Protein AF-A0A6B3GXB0-F1 (afdb_monomer)

Radius of gyration: 19.95 Å; Cα contacts (8 Å, |Δi|>4): 91; chains: 1; bounding box: 38×24×56 Å

pLDDT: mean 89.91, std 9.44, range [51.22, 97.94]

Foldseek 3Di:
DLFADEAACLPVVCCQPPPDHDPDDCCVLPLFDYHNDPVVVVVCVVVVVVRSVVSVVSVVVNCVVPVLQVPVQPVLVVVQVVCVVVVNDDNVPRDGDDGNPDD

Nearest PDB structures (foldseek):
  3l7l-assembly3_D  TM=9.164E-01  e=2.736E-03  Staphylococcus epidermidis RP62A
  3l7m-assembly2_A  TM=9.107E-01  e=3.117E-03  Staphylococcus epidermidis RP62A
  3l7i-assembly3_D  TM=9.205E-01  e=4.047E-03  Staphylococcus epidermidis RP62A
  3l7j-assembly1_B  TM=9.145E-01  e=3.552E-03  Staphylococcus epidermidis RP62A
  3l7m-assembly1_D  TM=9.197E-01  e=6.822E-03  Staphylococcus epidermidis RP62A

Solvent-accessible surface area (backbone atoms o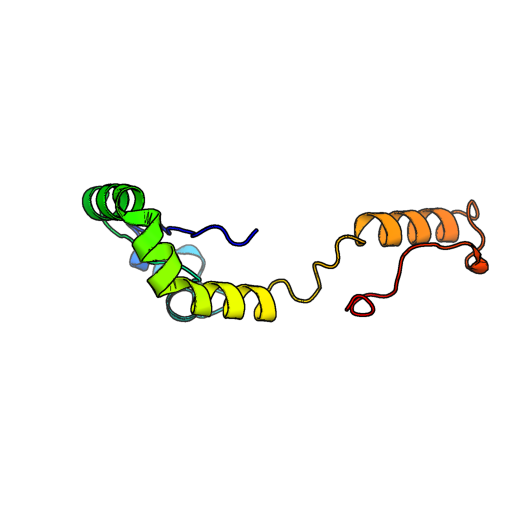nly — not comparable to full-atom values): 6351 Å² total; per-residue (Å²): 135,92,68,75,50,78,42,81,46,66,55,50,68,60,47,41,79,74,72,72,55,68,100,58,67,59,84,82,55,48,40,36,58,81,27,62,46,71,70,55,46,56,52,46,63,77,40,42,69,58,50,35,66,73,27,43,63,46,35,52,50,38,42,61,74,78,42,64,78,71,76,83,43,67,65,50,44,49,52,46,51,52,32,38,74,71,68,78,37,63,76,92,70,58,80,52,76,62,90,79,69,69,133

Sequence (103 aa):
TGRPILFFTYDLDHYRDTLRGFYFDFERSAPGPLLFESAQLITAIRNVDRIQAEYGERYRWFQREFCDLDDGYAAARLTDRILIAGGDLDPARATAPAVGSAP

Secondary structure (DSSP, 8-state):
------EE-TTHHHIIIIII--SS-HHHH-SS-EE-SHHHHHHHHHTHHHHHHHHHHHHHHHHHHHSTT--S-HHHHHHHHHHHHHTSS-GGG--PPPTT---

Structure (mmCIF, N/CA/C/O backbone):
data_AF-A0A6B3GXB0-F1
#
_entry.id   AF-A0A6B3GXB0-F1
#
loop_
_atom_site.group_PDB
_atom_site.id
_atom_site.type_symbol
_atom_site.label_atom_id
_atom_site.label_alt_id
_atom_site.label_comp_id
_atom_site.label_asym_id
_atom_site.label_entity_id
_atom_site.label_seq_id
_atom_site.pdbx_PDB_ins_code
_atom_site.Cartn_x
_atom_site.Cartn_y
_atom_site.Cartn_z
_atom_site.occupancy
_atom_site.B_iso_or_equiv
_atom_site.auth_seq_id
_atom_site.auth_comp_id
_atom_site.auth_asym_id
_atom_site.auth_atom_id
_atom_site.pdbx_PDB_model_num
ATOM 1 N N . THR A 1 1 ? -7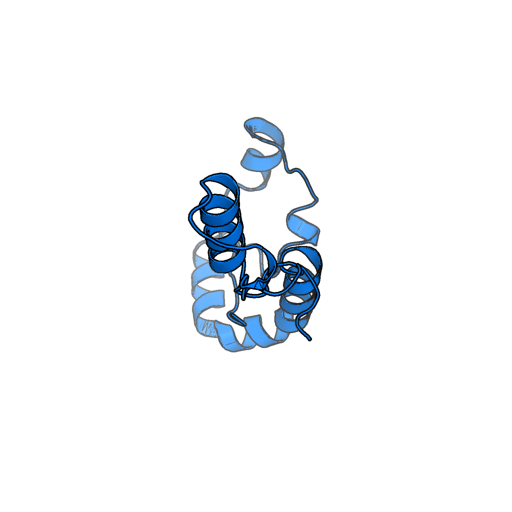.229 -6.737 -6.576 1.00 82.38 1 THR A N 1
ATOM 2 C CA . THR A 1 1 ? -7.674 -8.066 -6.086 1.00 82.38 1 THR A CA 1
ATOM 3 C C . THR A 1 1 ? -9.053 -8.037 -5.438 1.00 82.38 1 THR A C 1
ATOM 5 O O . THR A 1 1 ? -9.656 -9.094 -5.320 1.00 82.38 1 THR A O 1
ATOM 8 N N . GLY A 1 2 ? -9.567 -6.875 -5.004 1.00 85.81 2 GLY A N 1
ATOM 9 C CA . GLY A 1 2 ? -10.908 -6.753 -4.411 1.00 85.81 2 GLY A CA 1
ATOM 10 C C . GLY A 1 2 ? -11.021 -7.317 -2.993 1.00 85.81 2 GLY A C 1
ATOM 11 O O . GLY A 1 2 ? -12.121 -7.420 -2.462 1.00 85.81 2 GLY A O 1
ATOM 12 N N . ARG A 1 3 ? -9.893 -7.711 -2.391 1.00 92.44 3 ARG A N 1
ATOM 13 C CA . ARG A 1 3 ? -9.854 -8.329 -1.066 1.00 92.44 3 ARG A CA 1
ATOM 14 C C . ARG A 1 3 ? -9.705 -7.251 0.011 1.00 92.44 3 ARG A C 1
ATOM 16 O O . ARG A 1 3 ? -8.907 -6.335 -0.190 1.00 92.44 3 ARG A O 1
ATOM 23 N N . PRO A 1 4 ? -10.402 -7.378 1.149 1.00 93.81 4 PRO A N 1
ATOM 24 C CA . PRO A 1 4 ? -10.238 -6.462 2.270 1.00 93.81 4 PRO A CA 1
ATOM 25 C C . PRO A 1 4 ? -8.815 -6.539 2.832 1.00 93.81 4 PRO A C 1
ATOM 27 O O . PRO A 1 4 ? -8.192 -7.603 2.852 1.00 93.81 4 PRO A O 1
ATOM 30 N N . ILE A 1 5 ? -8.316 -5.393 3.291 1.00 95.44 5 ILE A N 1
ATOM 31 C CA . ILE A 1 5 ? -6.992 -5.236 3.897 1.00 95.44 5 ILE A CA 1
ATOM 32 C C . ILE A 1 5 ? -7.204 -4.789 5.344 1.00 95.44 5 ILE A C 1
ATOM 34 O O . ILE A 1 5 ? -8.009 -3.899 5.599 1.00 95.44 5 ILE A O 1
ATOM 38 N N . LEU A 1 6 ? -6.500 -5.413 6.286 1.00 96.69 6 LEU A N 1
ATOM 39 C CA . LEU A 1 6 ? -6.509 -5.045 7.701 1.00 96.69 6 LEU A CA 1
ATOM 40 C C . LEU A 1 6 ? -5.104 -4.582 8.077 1.00 96.69 6 LEU A C 1
ATOM 42 O O . LEU A 1 6 ? -4.145 -5.324 7.862 1.00 96.69 6 LEU A O 1
ATOM 46 N N . PHE A 1 7 ? -4.976 -3.382 8.637 1.00 95.75 7 PHE A N 1
ATOM 47 C CA . PHE A 1 7 ? -3.684 -2.836 9.038 1.00 95.75 7 PHE A CA 1
ATOM 48 C C . PHE A 1 7 ? -3.520 -2.987 10.546 1.00 95.75 7 PHE A C 1
ATOM 50 O O . PHE A 1 7 ? -4.179 -2.293 11.312 1.00 95.75 7 PHE A O 1
ATOM 57 N N . PHE A 1 8 ? -2.658 -3.906 10.981 1.00 96.12 8 PHE A N 1
ATOM 58 C CA . PHE A 1 8 ? -2.306 -4.033 12.393 1.00 96.12 8 PHE A CA 1
ATOM 59 C C . PHE A 1 8 ? -1.117 -3.123 12.713 1.00 96.12 8 PHE A C 1
ATOM 61 O O . PHE A 1 8 ? 0.030 -3.468 12.440 1.00 96.12 8 PHE A O 1
ATOM 68 N N . THR A 1 9 ? -1.413 -1.940 13.240 1.00 93.31 9 THR A N 1
ATOM 69 C CA . THR A 1 9 ? -0.482 -0.820 13.417 1.00 93.31 9 THR A CA 1
ATOM 70 C C . THR A 1 9 ? -0.391 -0.428 14.890 1.00 93.31 9 THR A C 1
ATOM 72 O O . THR A 1 9 ? -0.686 0.706 15.258 1.00 93.31 9 THR A O 1
ATOM 75 N N . TYR A 1 10 ? -0.025 -1.386 15.746 1.00 91.25 10 TYR A N 1
ATOM 76 C CA . TYR A 1 10 ? 0.028 -1.228 17.209 1.00 91.25 10 TYR A CA 1
ATOM 77 C C . TYR A 1 10 ? 1.002 -0.138 17.691 1.00 91.25 10 TYR A C 1
ATOM 79 O O . TYR A 1 10 ? 0.874 0.345 18.811 1.00 91.25 10 TYR A O 1
ATOM 87 N N . ASP A 1 11 ? 1.967 0.253 16.860 1.00 89.25 11 ASP A N 1
ATOM 88 C CA . ASP A 1 11 ? 3.008 1.241 17.144 1.00 89.25 11 ASP A CA 1
ATOM 89 C C . ASP A 1 11 ? 2.992 2.428 16.164 1.00 89.25 11 ASP A C 1
ATOM 91 O O . ASP A 1 11 ? 4.011 3.100 15.991 1.00 89.25 11 ASP A O 1
ATOM 95 N N . LEU A 1 12 ? 1.846 2.701 15.521 1.00 86.56 12 LEU A N 1
ATOM 96 C CA . LEU A 1 12 ? 1.740 3.679 14.430 1.00 86.56 12 LEU A CA 1
ATOM 97 C C . LEU A 1 12 ? 2.308 5.058 14.784 1.00 86.56 12 LEU A C 1
ATOM 99 O O . LEU A 1 12 ? 3.047 5.634 13.983 1.00 86.56 12 LEU A O 1
ATOM 103 N N . ASP A 1 13 ? 1.983 5.560 15.974 1.00 83.12 13 ASP A N 1
ATOM 104 C CA . ASP A 1 13 ? 2.414 6.880 16.444 1.00 83.12 13 ASP A CA 1
ATOM 105 C C . ASP A 1 13 ? 3.943 6.941 16.562 1.00 83.12 13 ASP A C 1
ATOM 107 O O . ASP A 1 13 ? 4.594 7.847 16.041 1.00 83.12 13 ASP A O 1
ATOM 111 N N . HIS A 1 14 ? 4.546 5.909 17.161 1.00 82.31 14 HIS A N 1
ATOM 112 C CA . HIS A 1 14 ? 5.998 5.815 17.294 1.00 82.31 14 HIS A CA 1
ATOM 113 C C . HIS A 1 14 ? 6.686 5.682 15.928 1.00 82.31 14 HIS A C 1
ATOM 115 O O . HIS A 1 14 ? 7.698 6.340 15.665 1.00 82.31 14 HIS A O 1
ATOM 121 N N . TYR A 1 15 ? 6.115 4.868 15.038 1.00 80.81 15 TYR A N 1
ATOM 122 C CA . TYR A 1 15 ? 6.643 4.636 13.698 1.00 80.81 15 TYR A CA 1
ATOM 123 C C . TYR A 1 15 ? 6.639 5.911 12.842 1.00 80.81 15 TYR A C 1
ATOM 125 O O . TYR A 1 15 ? 7.638 6.215 12.177 1.00 80.81 15 TYR A O 1
ATOM 133 N N . ARG A 1 16 ? 5.535 6.671 12.874 1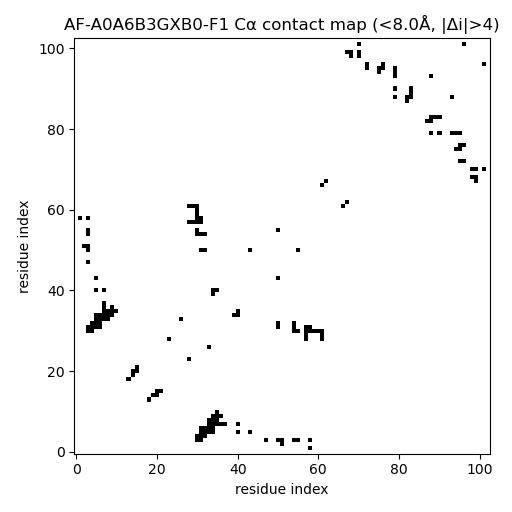.00 81.19 16 ARG A N 1
ATOM 134 C CA . ARG A 1 16 ? 5.378 7.914 12.111 1.00 81.19 16 ARG A CA 1
ATOM 135 C C . ARG A 1 16 ? 6.343 8.988 12.583 1.00 81.19 16 ARG A C 1
ATOM 137 O O . ARG A 1 16 ? 7.088 9.524 11.764 1.00 81.19 16 ARG A O 1
ATOM 144 N N . ASP A 1 17 ? 6.312 9.295 13.874 1.00 75.94 17 ASP A N 1
ATOM 145 C CA . ASP A 1 17 ? 6.887 10.540 14.383 1.00 75.94 17 ASP A CA 1
ATOM 146 C C . ASP A 1 17 ? 8.390 10.432 14.646 1.00 75.94 17 ASP A C 1
ATOM 148 O O . ASP A 1 17 ? 9.086 11.443 14.693 1.00 75.94 17 ASP A O 1
ATOM 152 N N . THR A 1 18 ? 8.910 9.210 14.804 1.00 61.47 18 THR A N 1
ATOM 153 C CA . THR A 1 18 ? 10.284 9.006 15.291 1.00 61.47 18 THR A CA 1
ATOM 154 C C . THR A 1 18 ? 11.212 8.358 14.262 1.00 61.47 18 THR A C 1
ATOM 156 O O . THR A 1 18 ? 12.422 8.568 14.323 1.00 61.47 18 THR A O 1
ATOM 159 N N . LEU A 1 19 ? 10.690 7.558 13.324 1.00 61.19 19 LEU A N 1
ATOM 160 C CA . LEU A 1 19 ? 11.522 6.593 12.594 1.00 61.19 19 LEU A CA 1
ATOM 161 C C . LEU A 1 19 ? 11.696 6.889 11.104 1.00 61.19 19 LEU A C 1
ATOM 163 O O . LEU A 1 19 ? 12.817 6.822 10.599 1.00 61.19 19 LEU A O 1
ATOM 167 N N . ARG A 1 20 ? 10.600 7.134 10.376 1.00 66.06 20 ARG A N 1
ATOM 168 C CA . ARG A 1 20 ? 10.638 7.195 8.901 1.00 66.06 20 ARG A CA 1
ATOM 169 C C . ARG A 1 20 ? 9.784 8.295 8.274 1.00 66.06 20 ARG A C 1
ATOM 171 O O . ARG A 1 20 ? 10.061 8.660 7.133 1.00 66.06 20 ARG A O 1
ATOM 178 N N . GLY A 1 21 ? 8.784 8.818 8.992 1.00 66.38 21 GLY A N 1
ATOM 179 C CA . GLY A 1 21 ? 7.731 9.635 8.388 1.00 66.38 21 GLY A CA 1
ATOM 180 C C . GLY A 1 21 ? 6.951 8.863 7.314 1.00 66.38 21 GLY A C 1
ATOM 181 O O . GLY A 1 21 ? 7.278 7.727 6.966 1.00 66.38 21 GLY A O 1
ATOM 182 N N . PHE A 1 22 ? 5.903 9.475 6.767 1.00 78.44 22 PHE A N 1
ATOM 183 C CA . PHE A 1 22 ? 5.189 8.935 5.610 1.00 78.44 22 PHE A CA 1
ATOM 184 C C . PHE A 1 22 ? 5.198 9.948 4.466 1.00 78.44 22 PHE A C 1
ATOM 186 O O . PHE A 1 22 ? 5.082 11.149 4.695 1.00 78.44 22 PHE A O 1
ATOM 193 N N . TYR A 1 23 ? 5.305 9.455 3.228 1.00 74.12 23 TYR A N 1
ATOM 194 C CA . TYR A 1 23 ? 5.211 10.291 2.024 1.00 74.12 23 TYR A CA 1
ATOM 195 C C . TYR A 1 23 ? 3.821 10.917 1.840 1.00 74.12 23 TYR A C 1
ATOM 197 O O . TYR A 1 23 ? 3.685 11.939 1.176 1.00 74.12 23 TYR A O 1
ATOM 205 N N . PHE A 1 24 ? 2.792 10.305 2.422 1.00 75.62 24 PHE A N 1
ATOM 206 C CA . PHE A 1 24 ? 1.406 10.750 2.378 1.00 75.62 24 PHE A CA 1
ATOM 207 C C . PHE A 1 24 ? 0.716 10.430 3.705 1.00 75.62 24 PHE A C 1
ATOM 209 O O . PHE A 1 24 ? 1.225 9.658 4.519 1.00 75.62 24 PHE A O 1
ATOM 216 N N . ASP A 1 25 ? -0.459 11.015 3.921 1.00 82.31 25 ASP A N 1
ATOM 217 C CA . ASP A 1 25 ? -1.269 10.745 5.105 1.00 82.31 25 ASP A CA 1
ATOM 218 C C . ASP A 1 25 ? -1.822 9.311 5.049 1.00 82.31 25 ASP A C 1
ATOM 220 O O . ASP A 1 25 ? -2.840 9.020 4.410 1.00 82.31 25 ASP A O 1
ATOM 224 N N . PHE A 1 26 ? -1.088 8.392 5.676 1.00 83.19 26 PHE A N 1
ATOM 225 C CA . PHE A 1 26 ? -1.414 6.971 5.712 1.00 83.19 26 PHE A CA 1
ATOM 226 C C . PHE A 1 26 ? -2.770 6.711 6.382 1.00 83.19 26 PHE A C 1
ATOM 228 O O . PHE A 1 26 ? -3.544 5.895 5.890 1.00 83.19 26 PHE A O 1
ATOM 235 N N . GLU A 1 27 ? -3.101 7.446 7.448 1.00 84.69 27 GLU A N 1
ATOM 236 C CA . GLU A 1 27 ? -4.387 7.307 8.141 1.00 84.69 27 GLU A CA 1
ATOM 237 C C . GLU A 1 27 ? -5.568 7.642 7.238 1.00 84.69 27 GLU A C 1
ATOM 239 O O . GLU A 1 27 ? -6.577 6.933 7.230 1.00 84.69 27 GLU A O 1
ATOM 244 N N . ARG A 1 28 ? -5.440 8.709 6.446 1.00 84.62 28 ARG A N 1
ATOM 245 C CA . ARG A 1 28 ? -6.511 9.136 5.541 1.00 84.62 28 ARG A CA 1
ATOM 246 C C . ARG A 1 28 ? -6.626 8.277 4.291 1.00 84.62 28 ARG A C 1
ATOM 248 O O . ARG A 1 28 ? -7.724 8.162 3.749 1.00 84.62 28 ARG A O 1
ATOM 255 N N . SER A 1 29 ? -5.519 7.709 3.824 1.00 85.75 29 S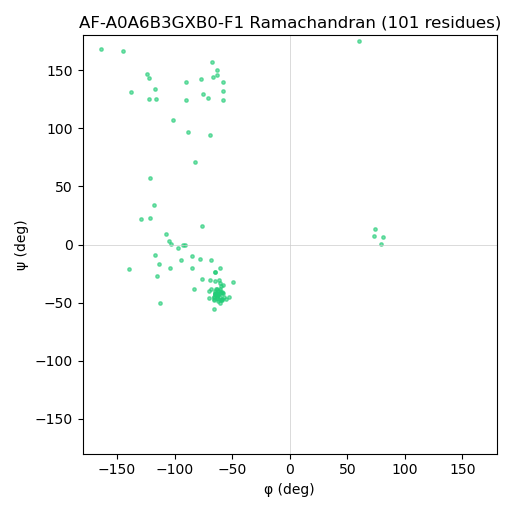ER A N 1
ATOM 256 C CA . SER A 1 29 ? -5.456 6.965 2.560 1.00 85.75 29 SER A CA 1
ATOM 257 C C . SER A 1 29 ? -5.649 5.455 2.715 1.00 85.75 29 SER A C 1
ATOM 259 O O . SER A 1 29 ? -5.896 4.782 1.715 1.00 85.75 29 SER A O 1
ATOM 261 N N . ALA A 1 30 ? -5.576 4.906 3.932 1.00 91.06 30 ALA A N 1
ATOM 262 C CA . ALA A 1 30 ? -5.662 3.468 4.152 1.00 91.06 30 ALA A CA 1
ATOM 263 C C . ALA A 1 30 ? -6.981 2.861 3.605 1.00 91.06 30 ALA A C 1
ATOM 265 O O . ALA A 1 30 ? -8.079 3.249 4.021 1.00 91.06 30 ALA A O 1
ATOM 266 N N . PRO A 1 31 ? -6.912 1.842 2.723 1.00 93.94 31 PRO A N 1
ATOM 267 C CA . PRO A 1 31 ? -8.084 1.167 2.153 1.00 93.94 31 PRO A CA 1
ATOM 268 C C . PRO A 1 31 ? -8.766 0.182 3.121 1.00 93.94 31 PRO A C 1
ATOM 270 O O . PRO A 1 31 ? -9.533 -0.678 2.691 1.00 93.94 31 PRO A O 1
ATOM 273 N N . GLY A 1 32 ? -8.466 0.269 4.416 1.00 95.38 32 GLY A N 1
ATOM 274 C CA . GLY A 1 32 ? -8.876 -0.676 5.447 1.00 95.38 32 GLY A CA 1
ATOM 275 C C . GLY A 1 32 ? -8.715 -0.088 6.850 1.00 95.38 32 GLY A C 1
ATOM 276 O O . GLY A 1 32 ? -8.102 0.971 7.000 1.00 95.38 32 GLY A O 1
ATOM 277 N N . PRO A 1 33 ? -9.268 -0.741 7.883 1.00 95.75 33 PRO A N 1
ATOM 278 C CA . PRO A 1 33 ? -9.169 -0.262 9.254 1.00 95.75 33 PRO A CA 1
ATOM 279 C C . PRO A 1 33 ? -7.729 -0.327 9.768 1.00 95.75 33 PRO A C 1
ATOM 281 O O . PRO A 1 33 ? -7.000 -1.283 9.482 1.00 95.75 33 PRO A O 1
ATOM 284 N N . LEU A 1 34 ? -7.374 0.664 10.585 1.00 95.31 34 LEU A N 1
ATOM 285 C CA . LEU A 1 34 ? -6.182 0.651 11.423 1.00 95.31 34 LEU A CA 1
ATOM 286 C C . LEU A 1 34 ? -6.546 0.040 12.774 1.00 95.31 34 LEU A C 1
ATOM 288 O O . LEU A 1 34 ? -7.503 0.461 13.424 1.00 95.31 34 LEU A O 1
ATOM 292 N N . LEU A 1 35 ? -5.821 -1.000 13.155 1.00 96.56 35 LEU A N 1
ATOM 293 C CA . LEU A 1 35 ? -6.105 -1.844 14.304 1.00 96.56 35 LEU A CA 1
ATOM 294 C C . LEU A 1 35 ? -4.879 -1.804 15.204 1.00 96.56 35 LEU A C 1
ATOM 296 O O . LEU A 1 35 ? -3.774 -2.105 14.757 1.00 96.56 35 LEU A O 1
ATOM 300 N N . PHE A 1 36 ? -5.075 -1.443 16.464 1.00 95.81 36 PHE A N 1
ATOM 301 C CA . PHE A 1 36 ? -3.975 -1.197 17.398 1.00 95.81 36 PHE A CA 1
ATOM 302 C C . PHE A 1 36 ? -3.798 -2.356 18.379 1.00 95.81 36 PHE A C 1
ATOM 304 O O . PHE A 1 36 ? -2.718 -2.557 18.924 1.00 95.81 36 PHE A O 1
ATOM 311 N N . GLU A 1 37 ? -4.837 -3.178 18.547 1.00 96.81 37 GLU A N 1
ATOM 312 C CA . GLU A 1 37 ? -4.838 -4.308 19.470 1.00 96.81 37 GLU A CA 1
ATOM 313 C C . GLU A 1 37 ? -5.176 -5.633 18.779 1.00 96.81 37 GLU A C 1
ATOM 315 O O . GLU A 1 37 ? -6.030 -5.715 17.890 1.00 96.81 37 GLU A O 1
ATOM 320 N N . SER A 1 38 ? -4.578 -6.722 19.265 1.00 97.31 38 SER A N 1
ATOM 321 C CA . SER A 1 38 ? -4.830 -8.077 18.757 1.00 97.31 38 SER A CA 1
ATOM 322 C C . SER A 1 38 ? -6.306 -8.483 18.848 1.00 97.31 38 SER A C 1
ATOM 324 O O . SER A 1 38 ? -6.814 -9.176 17.967 1.00 97.31 38 SER A O 1
ATOM 326 N N . ALA A 1 39 ? -7.026 -8.036 19.883 1.00 97.75 39 ALA A N 1
ATOM 327 C CA . ALA A 1 39 ? -8.455 -8.313 20.037 1.00 97.75 39 ALA A CA 1
ATOM 328 C C . ALA A 1 39 ? -9.298 -7.666 18.921 1.00 97.75 39 ALA A C 1
ATOM 330 O O . ALA A 1 39 ? -10.21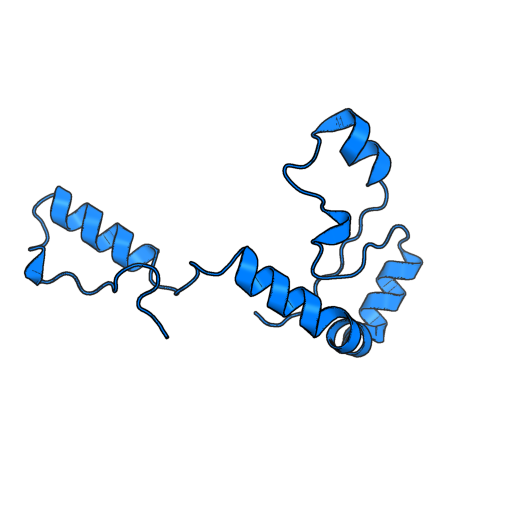0 -8.302 18.380 1.00 97.75 39 ALA A O 1
ATOM 331 N N . GLN A 1 40 ? -8.959 -6.433 18.528 1.00 97.25 40 GLN A N 1
ATOM 332 C CA . GLN A 1 40 ? -9.589 -5.738 17.403 1.00 97.25 40 GLN A CA 1
ATOM 333 C C . GLN A 1 40 ? -9.299 -6.466 16.087 1.00 97.25 40 GLN A C 1
ATOM 335 O O . GLN A 1 40 ? -10.216 -6.686 15.297 1.00 97.25 40 GLN A O 1
ATOM 340 N N . LEU A 1 41 ? -8.056 -6.923 15.888 1.00 97.19 41 LEU A N 1
ATOM 341 C CA . LEU A 1 41 ? -7.662 -7.703 14.713 1.00 97.19 41 LEU A CA 1
ATOM 342 C C . LEU A 1 41 ? -8.444 -9.010 14.583 1.00 97.19 41 LEU A C 1
ATOM 344 O O . LEU A 1 41 ? -9.034 -9.274 13.536 1.00 97.19 41 LEU A O 1
ATOM 348 N N . ILE A 1 42 ? -8.508 -9.807 15.649 1.00 97.94 42 ILE A N 1
ATOM 349 C CA . ILE A 1 42 ? -9.263 -11.067 15.656 1.00 97.94 42 ILE A CA 1
ATOM 350 C C . ILE A 1 42 ? -10.743 -10.805 15.352 1.00 97.94 42 ILE A C 1
ATOM 352 O O . ILE A 1 42 ? -11.364 -11.538 14.579 1.00 97.94 42 ILE A O 1
ATOM 356 N N . THR A 1 43 ? -11.307 -9.744 15.931 1.00 97.88 43 THR A N 1
ATOM 357 C CA . THR A 1 43 ? -12.699 -9.347 15.690 1.00 97.88 43 THR A CA 1
ATOM 358 C C . THR A 1 43 ? -12.923 -8.931 14.237 1.00 97.88 43 THR A C 1
ATOM 360 O O . THR A 1 43 ? -13.913 -9.348 13.635 1.00 97.88 43 THR A O 1
ATOM 363 N N . ALA A 1 44 ? -12.008 -8.160 13.647 1.00 97.06 44 ALA A N 1
ATOM 364 C CA . ALA A 1 44 ? -12.077 -7.742 12.250 1.00 97.06 44 ALA A CA 1
ATOM 365 C C . ALA A 1 44 ? -11.990 -8.939 11.291 1.00 97.06 44 ALA A C 1
ATOM 367 O O . ALA A 1 44 ? -12.789 -9.030 10.363 1.00 97.06 44 ALA A O 1
ATOM 368 N N . ILE A 1 45 ? -11.100 -9.902 11.560 1.00 97.12 45 ILE A N 1
ATOM 369 C CA . ILE A 1 45 ? -10.980 -11.142 10.775 1.00 97.12 45 ILE A CA 1
ATOM 370 C C . ILE A 1 45 ? -12.283 -11.949 10.820 1.00 97.12 45 ILE A C 1
ATOM 372 O O . ILE A 1 45 ? -12.760 -12.411 9.787 1.00 97.12 45 ILE A O 1
ATOM 376 N N . ARG A 1 46 ? -12.893 -12.100 12.002 1.00 97.94 46 ARG A N 1
ATOM 377 C CA . ARG A 1 46 ? -14.168 -12.826 12.156 1.00 97.94 46 ARG A CA 1
ATOM 378 C C . ARG A 1 46 ? -15.342 -12.150 11.443 1.00 97.94 46 ARG A C 1
ATOM 380 O O . ARG A 1 46 ? -16.315 -12.824 11.135 1.00 97.94 46 ARG A O 1
ATOM 387 N N . ASN A 1 47 ? -15.257 -10.843 11.196 1.00 97.06 47 ASN A N 1
ATOM 388 C CA . ASN A 1 47 ? -16.308 -10.032 10.579 1.00 97.06 47 ASN A CA 1
ATOM 389 C C . ASN A 1 47 ? -15.847 -9.426 9.242 1.00 97.06 47 ASN A C 1
ATOM 391 O O . ASN A 1 47 ? -16.215 -8.298 8.907 1.00 97.06 47 ASN A O 1
ATOM 395 N N . VAL A 1 48 ? -15.018 -10.154 8.491 1.00 95.94 48 VAL A N 1
ATOM 396 C CA . VAL A 1 48 ? -14.337 -9.627 7.300 1.00 95.94 48 VAL A CA 1
ATOM 397 C C . VAL A 1 48 ? -15.306 -9.150 6.212 1.00 95.94 48 VAL A C 1
ATOM 399 O O . VAL A 1 48 ? -15.037 -8.138 5.570 1.00 95.94 48 VAL A O 1
ATOM 402 N N . ASP A 1 49 ? -16.469 -9.789 6.069 1.00 96.25 49 ASP A N 1
ATOM 403 C CA . ASP A 1 49 ? -17.502 -9.377 5.108 1.00 96.25 49 ASP A CA 1
ATOM 404 C C . ASP A 1 49 ? -18.061 -7.987 5.437 1.00 96.25 49 ASP A C 1
ATOM 406 O O . ASP A 1 49 ? -18.265 -7.156 4.549 1.00 96.25 49 ASP A O 1
ATOM 410 N N . ARG A 1 50 ? -18.237 -7.689 6.732 1.00 96.19 50 ARG A N 1
ATOM 411 C CA . ARG A 1 50 ? -18.644 -6.356 7.197 1.00 96.19 50 ARG A CA 1
ATOM 412 C C . ARG A 1 50 ? -17.565 -5.324 6.885 1.00 96.19 50 ARG A C 1
ATOM 414 O O . ARG A 1 50 ? -17.892 -4.243 6.409 1.00 96.19 50 ARG A O 1
ATOM 421 N N . ILE A 1 51 ? -16.293 -5.668 7.100 1.00 96.44 51 ILE A N 1
ATOM 422 C CA . ILE A 1 51 ? -15.167 -4.787 6.759 1.00 96.44 51 ILE A CA 1
ATOM 423 C C . ILE A 1 51 ? -15.123 -4.519 5.255 1.00 96.44 51 ILE A C 1
ATOM 425 O O . ILE A 1 51 ? -14.943 -3.379 4.840 1.00 96.44 51 ILE A O 1
ATOM 429 N N . GLN A 1 52 ? -15.325 -5.543 4.427 1.00 95.19 52 GLN A N 1
ATOM 430 C CA . GLN A 1 52 ? -15.355 -5.386 2.978 1.00 95.19 52 GLN A CA 1
ATOM 431 C C . GLN A 1 52 ? -16.494 -4.463 2.523 1.00 95.19 52 GLN A C 1
ATOM 433 O O . GLN A 1 52 ? -16.286 -3.645 1.627 1.00 95.19 52 GLN A O 1
ATOM 438 N N . ALA A 1 53 ? -17.674 -4.559 3.142 1.00 95.38 53 ALA A N 1
ATOM 439 C CA . ALA A 1 53 ? -18.784 -3.651 2.864 1.00 95.38 53 ALA A CA 1
ATOM 440 C C . ALA A 1 53 ? -18.471 -2.206 3.297 1.00 95.38 53 ALA A C 1
ATOM 442 O O . ALA A 1 53 ? -18.698 -1.275 2.528 1.00 95.38 53 ALA A O 1
ATOM 443 N N . GLU A 1 54 ? -17.906 -2.025 4.493 1.00 95.56 54 GLU A N 1
ATOM 444 C CA . GLU A 1 54 ? -17.604 -0.716 5.089 1.00 95.56 54 GLU A CA 1
ATOM 445 C C . GLU A 1 54 ? -16.459 0.018 4.367 1.00 95.56 54 GLU A C 1
ATOM 447 O O . GLU A 1 54 ? -16.537 1.221 4.127 1.00 95.56 54 GLU A O 1
ATOM 452 N N . TYR A 1 55 ? -15.413 -0.704 3.956 1.00 95.19 55 TYR A N 1
ATOM 453 C CA . TYR A 1 55 ? -14.210 -0.128 3.344 1.00 95.19 55 TYR A CA 1
ATOM 454 C C . TYR A 1 55 ? -14.144 -0.299 1.822 1.00 95.19 55 TYR A C 1
ATOM 456 O O . TYR A 1 55 ? -13.196 0.169 1.192 1.00 95.19 55 TYR A O 1
ATOM 464 N N . GLY A 1 56 ? -15.141 -0.927 1.192 1.00 94.62 56 GLY A N 1
ATOM 465 C CA . GLY A 1 56 ? -15.105 -1.243 -0.238 1.00 94.62 56 GLY A CA 1
ATOM 466 C C . GLY A 1 56 ? -14.959 -0.018 -1.147 1.00 94.62 56 GLY A C 1
ATOM 467 O O . GLY A 1 56 ? -14.276 -0.086 -2.169 1.00 94.62 56 GLY A O 1
ATOM 468 N N . GLU A 1 57 ? -15.557 1.120 -0.786 1.00 94.19 57 GLU A N 1
ATOM 469 C CA . GLU A 1 57 ? -15.371 2.366 -1.539 1.00 94.19 57 GLU A CA 1
ATOM 470 C C . GLU A 1 57 ? -13.955 2.927 -1.378 1.00 94.19 57 GLU A C 1
ATOM 472 O O . GLU A 1 57 ? -13.318 3.251 -2.381 1.00 94.19 57 GLU A O 1
ATOM 477 N N . ARG A 1 58 ? -13.434 2.970 -0.145 1.00 93.56 58 ARG A N 1
ATOM 478 C CA . ARG A 1 58 ? -12.052 3.388 0.133 1.00 93.56 58 ARG A CA 1
ATOM 479 C C . ARG A 1 58 ? -11.041 2.511 -0.591 1.00 93.56 58 ARG A C 1
ATOM 481 O O . ARG A 1 58 ? -10.102 3.033 -1.178 1.00 93.56 58 ARG A O 1
ATOM 488 N N . TYR A 1 59 ? -11.268 1.200 -0.626 1.00 94.56 59 TYR A N 1
ATOM 489 C CA . TYR A 1 59 ? -10.454 0.275 -1.405 1.00 94.56 59 TYR A CA 1
ATOM 490 C C . TYR A 1 59 ? -10.470 0.627 -2.897 1.00 94.56 59 TYR A C 1
ATOM 492 O O . TYR A 1 59 ? -9.413 0.737 -3.510 1.00 94.56 59 TYR A O 1
ATOM 500 N N . ARG A 1 60 ? -11.650 0.866 -3.486 1.00 94.00 60 ARG A N 1
ATOM 501 C CA . ARG A 1 60 ? -11.756 1.275 -4.898 1.00 94.00 60 ARG A CA 1
ATOM 502 C C . ARG A 1 60 ? -11.099 2.627 -5.169 1.00 94.00 60 ARG A C 1
ATOM 504 O O . ARG A 1 60 ? -10.514 2.801 -6.231 1.00 94.00 60 ARG A O 1
ATOM 511 N N . TRP A 1 61 ? -11.213 3.583 -4.248 1.00 93.00 61 TRP A N 1
ATOM 512 C CA . TRP A 1 61 ? -10.508 4.861 -4.346 1.00 93.00 61 TRP A CA 1
ATOM 513 C C . TRP A 1 61 ? -8.992 4.650 -4.331 1.00 93.00 61 TRP A C 1
ATOM 515 O O . TRP A 1 61 ? -8.321 5.105 -5.248 1.00 93.00 61 TRP A O 1
ATOM 525 N N . PHE A 1 62 ? -8.478 3.868 -3.380 1.00 92.75 62 PHE A N 1
ATOM 526 C CA . PHE A 1 62 ? -7.056 3.543 -3.289 1.00 92.75 62 PHE A CA 1
ATOM 527 C C . PHE A 1 62 ? -6.544 2.860 -4.563 1.00 92.75 62 PHE A C 1
ATOM 529 O O . PHE A 1 62 ? -5.482 3.205 -5.062 1.00 92.75 62 PHE A O 1
ATOM 536 N N . GLN A 1 63 ? -7.314 1.927 -5.133 1.00 91.62 63 GLN A N 1
ATOM 537 C CA . GLN A 1 63 ? -6.956 1.300 -6.407 1.00 91.62 63 GLN A CA 1
ATOM 538 C C . GLN A 1 63 ? -6.856 2.307 -7.554 1.00 91.62 63 GLN A C 1
ATOM 540 O O . GLN A 1 63 ? -5.941 2.199 -8.359 1.00 91.62 63 GLN A O 1
ATOM 545 N N . ARG A 1 64 ? -7.779 3.272 -7.642 1.00 91.00 64 ARG A N 1
ATOM 546 C CA . ARG A 1 64 ? -7.720 4.311 -8.681 1.00 91.00 64 ARG A CA 1
ATOM 547 C C . ARG A 1 64 ? -6.563 5.282 -8.483 1.00 91.00 64 ARG A C 1
ATOM 549 O O . ARG A 1 64 ? -6.080 5.810 -9.467 1.00 91.00 64 ARG A O 1
ATOM 556 N N . GLU A 1 65 ? -6.161 5.534 -7.243 1.00 9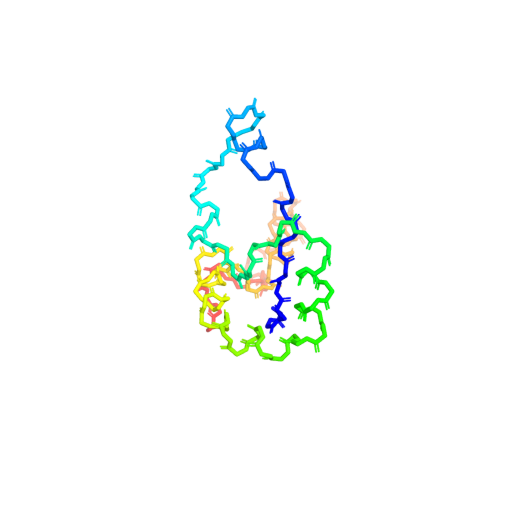1.25 65 GLU A N 1
ATOM 557 C CA . GLU A 1 65 ? -5.092 6.490 -6.943 1.00 91.25 65 GLU A CA 1
ATOM 558 C C . GLU A 1 65 ? -3.696 5.871 -7.085 1.00 91.25 65 GLU A C 1
ATOM 560 O O . GLU A 1 65 ? -2.770 6.525 -7.545 1.00 91.25 65 GLU A O 1
ATOM 565 N N . PHE A 1 66 ? -3.534 4.609 -6.678 1.00 89.50 66 PHE A N 1
ATOM 566 C CA . PHE A 1 66 ? -2.214 3.983 -6.539 1.00 89.50 66 PHE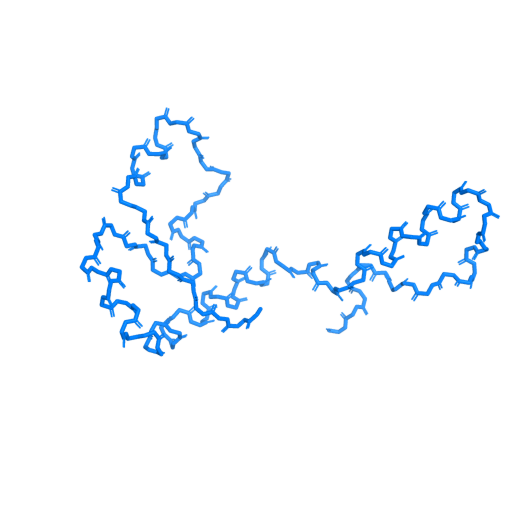 A CA 1
ATOM 567 C C . PHE A 1 66 ? -1.980 2.785 -7.466 1.00 89.50 66 PHE A C 1
ATOM 569 O O . PHE A 1 66 ? -0.869 2.257 -7.508 1.00 89.50 66 PHE A O 1
ATOM 576 N N . CYS A 1 67 ? -3.009 2.307 -8.168 1.00 89.56 67 CYS A N 1
ATOM 577 C CA . CYS A 1 67 ? -2.924 1.155 -9.072 1.00 89.56 67 CYS A CA 1
ATOM 578 C C . CYS A 1 67 ? -3.504 1.462 -10.464 1.00 89.56 67 CYS A C 1
ATOM 580 O O . CYS A 1 67 ? -3.883 0.541 -11.183 1.00 89.56 67 CYS A O 1
ATOM 582 N N . ASP A 1 68 ? -3.581 2.735 -10.849 1.00 86.88 68 ASP A N 1
ATOM 583 C CA . ASP A 1 68 ? -4.075 3.199 -12.151 1.00 86.88 68 ASP A CA 1
ATOM 584 C C . ASP A 1 68 ? -3.244 2.689 -13.338 1.00 86.88 68 ASP A C 1
ATOM 586 O O . ASP A 1 68 ? -3.780 2.454 -14.419 1.00 86.88 68 ASP A O 1
ATOM 590 N N . LEU A 1 69 ? -1.943 2.474 -13.134 1.00 88.88 69 LEU A N 1
ATOM 591 C CA . LEU A 1 69 ? -1.024 1.973 -14.162 1.00 88.88 69 LEU A CA 1
ATOM 592 C C . LEU A 1 69 ? -0.867 0.441 -14.165 1.00 88.88 69 LEU A C 1
ATOM 594 O O . LEU A 1 69 ? -0.103 -0.088 -14.979 1.00 88.88 69 LEU A O 1
ATOM 598 N N . ASP A 1 70 ? -1.552 -0.278 -13.268 1.00 88.12 70 ASP A N 1
ATOM 599 C CA . ASP A 1 70 ? -1.473 -1.741 -13.165 1.00 88.12 70 ASP A CA 1
ATOM 600 C C . ASP A 1 70 ? -2.387 -2.420 -14.200 1.00 88.12 70 ASP A C 1
ATOM 602 O O . ASP A 1 70 ? -3.441 -2.975 -13.893 1.00 88.12 70 ASP A O 1
ATOM 606 N N . ASP A 1 71 ? -1.977 -2.334 -15.467 1.00 91.06 71 ASP A N 1
ATOM 607 C CA . ASP A 1 71 ? -2.706 -2.861 -16.628 1.00 91.06 71 ASP A CA 1
ATOM 608 C C . ASP A 1 71 ? -2.326 -4.309 -17.000 1.00 91.06 71 ASP A C 1
ATOM 610 O O . ASP A 1 71 ? -2.849 -4.865 -17.965 1.00 91.06 71 ASP A O 1
ATOM 614 N N . GLY A 1 72 ? -1.401 -4.929 -16.260 1.00 91.81 72 GLY A N 1
ATOM 615 C CA . GLY A 1 72 ? -0.930 -6.296 -16.504 1.00 91.81 72 GLY A CA 1
ATOM 616 C C . GLY A 1 72 ? 0.099 -6.462 -17.634 1.00 91.81 72 GLY A C 1
ATOM 617 O O . GLY A 1 72 ? 0.572 -7.576 -17.853 1.00 91.81 72 GLY A O 1
ATOM 618 N N . TYR A 1 73 ? 0.517 -5.391 -18.317 1.00 94.88 73 TYR A N 1
ATOM 619 C CA . TYR A 1 73 ? 1.437 -5.463 -19.468 1.00 94.88 73 TYR A CA 1
ATOM 620 C C . TYR A 1 73 ? 2.852 -4.947 -19.177 1.00 94.88 73 TYR A C 1
ATOM 622 O O . TYR A 1 73 ? 3.674 -4.826 -20.089 1.00 94.88 73 TYR A O 1
ATOM 630 N N . ALA A 1 74 ? 3.180 -4.662 -17.914 1.00 94.12 74 ALA A N 1
ATOM 631 C CA . ALA A 1 74 ? 4.490 -4.138 -17.525 1.00 94.12 74 ALA A CA 1
ATOM 632 C C . ALA A 1 74 ? 5.658 -5.027 -17.994 1.00 94.12 74 ALA A C 1
ATOM 634 O O . ALA A 1 74 ? 6.609 -4.524 -18.595 1.00 94.12 74 ALA A O 1
ATOM 635 N N . ALA A 1 75 ? 5.566 -6.344 -17.777 1.00 95.12 75 ALA A N 1
ATOM 636 C CA . ALA A 1 75 ? 6.601 -7.291 -18.193 1.00 95.12 75 ALA A CA 1
ATOM 637 C C . ALA A 1 75 ? 6.729 -7.367 -19.722 1.00 95.12 75 ALA A C 1
ATOM 639 O O . ALA A 1 75 ? 7.838 -7.280 -20.238 1.00 95.12 75 ALA A O 1
ATOM 640 N N . ALA A 1 76 ? 5.606 -7.440 -20.445 1.00 95.25 76 ALA A N 1
ATOM 641 C CA . ALA A 1 76 ? 5.602 -7.467 -21.907 1.00 95.25 76 ALA A CA 1
ATOM 642 C C . ALA A 1 76 ? 6.269 -6.211 -22.495 1.00 95.25 76 ALA A C 1
ATOM 644 O O . ALA A 1 76 ? 7.165 -6.320 -23.327 1.00 95.25 76 ALA A O 1
ATOM 645 N N . ARG A 1 77 ? 5.923 -5.017 -21.986 1.00 95.06 77 ARG A N 1
ATOM 646 C CA . ARG A 1 77 ? 6.566 -3.757 -22.398 1.00 95.06 77 ARG A CA 1
ATOM 647 C C . ARG A 1 77 ? 8.064 -3.747 -22.117 1.00 95.06 77 ARG A C 1
ATOM 649 O O . ARG A 1 77 ? 8.828 -3.212 -22.918 1.00 95.06 77 ARG A O 1
ATOM 656 N N . LEU A 1 78 ? 8.490 -4.281 -20.973 1.00 95.94 78 LEU A N 1
ATOM 657 C CA . LEU A 1 78 ? 9.907 -4.357 -20.630 1.00 95.94 78 LEU A CA 1
ATOM 658 C C . LEU A 1 78 ? 10.655 -5.292 -21.585 1.00 95.94 78 LEU A C 1
ATOM 660 O O . LEU A 1 78 ? 11.699 -4.907 -22.105 1.00 95.94 78 LEU A O 1
ATOM 664 N N . THR A 1 79 ? 10.117 -6.485 -21.837 1.00 96.50 79 THR A N 1
ATOM 665 C CA . THR A 1 79 ? 10.705 -7.457 -22.764 1.00 96.50 79 THR A CA 1
ATOM 666 C C . THR A 1 79 ? 10.813 -6.884 -24.173 1.00 96.50 79 THR A C 1
ATOM 668 O O . THR A 1 79 ? 11.903 -6.922 -24.740 1.00 96.50 79 THR A O 1
ATOM 671 N N . ASP A 1 80 ? 9.746 -6.269 -24.693 1.00 96.25 80 ASP A N 1
ATOM 672 C CA . ASP A 1 80 ? 9.765 -5.620 -26.008 1.00 96.25 80 ASP A CA 1
ATOM 673 C C . ASP A 1 80 ? 10.867 -4.548 -26.070 1.00 96.25 80 ASP A C 1
ATOM 675 O O . ASP A 1 80 ? 11.665 -4.530 -27.005 1.00 96.25 80 ASP A O 1
ATOM 679 N N . ARG A 1 81 ? 10.995 -3.698 -25.038 1.00 96.00 81 ARG A N 1
ATOM 680 C CA . ARG A 1 81 ? 12.047 -2.664 -24.982 1.00 96.00 81 ARG A CA 1
ATOM 681 C C . ARG A 1 81 ? 13.460 -3.238 -24.944 1.00 96.00 81 ARG A C 1
ATOM 683 O O . ARG A 1 81 ? 14.336 -2.686 -25.605 1.00 96.00 81 ARG A O 1
ATOM 690 N N . ILE A 1 82 ? 13.693 -4.304 -24.177 1.00 97.75 82 ILE A N 1
ATOM 691 C CA . ILE A 1 82 ? 15.013 -4.944 -24.081 1.00 97.75 82 ILE A CA 1
ATOM 692 C C . ILE A 1 82 ? 15.401 -5.558 -25.429 1.00 97.75 82 ILE A C 1
ATOM 694 O O . ILE A 1 82 ? 16.511 -5.322 -25.900 1.00 97.75 82 ILE A O 1
ATOM 698 N N . LEU A 1 83 ? 14.489 -6.294 -26.070 1.00 97.38 83 LEU A N 1
ATOM 699 C CA . LEU A 1 83 ? 14.758 -6.949 -27.352 1.00 97.38 83 LEU A CA 1
ATOM 700 C C . LEU A 1 83 ? 14.932 -5.936 -28.490 1.00 97.38 83 LEU A C 1
ATOM 702 O O . LEU A 1 83 ? 15.825 -6.099 -29.317 1.00 97.38 83 LEU A O 1
ATOM 706 N N . ILE A 1 84 ? 14.147 -4.853 -28.507 1.00 96.88 84 ILE A N 1
ATOM 707 C CA . ILE A 1 84 ? 14.323 -3.755 -29.470 1.00 96.88 84 ILE A CA 1
ATOM 708 C C . ILE A 1 84 ? 15.690 -3.090 -29.287 1.00 96.88 84 ILE A C 1
ATOM 710 O O . ILE A 1 84 ? 16.407 -2.876 -30.261 1.00 96.88 84 ILE A O 1
ATOM 714 N N . ALA A 1 85 ? 16.075 -2.780 -28.046 1.00 96.75 85 ALA A N 1
ATOM 715 C CA . ALA A 1 85 ? 17.368 -2.160 -27.762 1.00 96.75 85 ALA A CA 1
ATOM 716 C C . ALA A 1 85 ? 18.553 -3.080 -28.109 1.00 96.75 85 ALA A C 1
ATOM 718 O O . ALA A 1 85 ? 19.607 -2.586 -28.504 1.00 96.75 85 ALA A O 1
ATOM 719 N N . GLY A 1 86 ? 18.375 -4.400 -27.981 1.00 96.69 86 GLY A N 1
ATOM 720 C CA . GLY A 1 86 ? 19.355 -5.413 -28.383 1.00 96.69 86 GLY A CA 1
ATOM 721 C C . GLY A 1 86 ? 19.411 -5.689 -29.890 1.00 96.69 86 GLY A C 1
ATOM 722 O O . GLY A 1 86 ? 20.363 -6.312 -30.348 1.00 96.69 86 GLY A O 1
ATOM 723 N N . GLY A 1 87 ? 18.432 -5.214 -30.669 1.00 95.81 87 GLY A N 1
ATOM 724 C CA . GLY A 1 87 ? 18.306 -5.509 -32.102 1.00 95.81 87 GLY A CA 1
ATOM 725 C C . GLY A 1 87 ? 17.655 -6.863 -32.419 1.00 95.81 87 GLY A C 1
ATOM 726 O O . GLY A 1 87 ? 17.574 -7.239 -33.586 1.00 95.81 87 GLY A O 1
ATOM 727 N N . ASP A 1 88 ? 17.155 -7.570 -31.404 1.00 96.06 88 ASP A N 1
ATOM 728 C CA . ASP A 1 88 ? 16.522 -8.890 -31.520 1.00 96.06 88 ASP A CA 1
ATOM 729 C C . ASP A 1 88 ? 15.023 -8.809 -31.876 1.00 96.06 88 ASP A C 1
ATOM 731 O O . ASP A 1 88 ? 14.396 -9.823 -32.193 1.00 96.06 88 ASP A O 1
ATOM 735 N N . LEU A 1 89 ? 14.430 -7.609 -31.832 1.00 95.38 89 LEU A N 1
ATOM 736 C CA . LEU A 1 89 ? 13.028 -7.358 -32.172 1.00 95.38 89 LEU A CA 1
ATOM 737 C C . LEU A 1 89 ? 12.869 -6.075 -33.001 1.00 95.38 89 LEU A C 1
ATOM 739 O O . LEU A 1 89 ? 13.351 -5.010 -32.625 1.00 95.38 89 LEU A O 1
ATOM 743 N N . ASP A 1 90 ? 12.126 -6.172 -34.106 1.00 95.12 90 ASP A N 1
ATOM 744 C CA . ASP A 1 90 ? 11.658 -5.010 -34.870 1.00 95.12 90 ASP A CA 1
ATOM 745 C C . ASP A 1 90 ? 10.561 -4.271 -34.071 1.00 95.12 90 ASP A C 1
ATOM 747 O O . ASP A 1 90 ? 9.560 -4.905 -33.715 1.00 95.12 90 ASP A O 1
ATOM 751 N N . PRO A 1 91 ? 10.690 -2.951 -33.816 1.00 92.50 91 PRO A N 1
ATOM 752 C CA . PRO A 1 91 ? 9.670 -2.150 -33.138 1.00 92.50 91 PRO A CA 1
ATOM 753 C C . PRO A 1 91 ? 8.251 -2.301 -33.696 1.00 92.50 91 PRO A C 1
ATOM 755 O O . PRO A 1 91 ? 7.290 -2.241 -32.931 1.00 92.50 91 PRO A O 1
ATOM 758 N N . ALA A 1 92 ? 8.095 -2.532 -35.004 1.00 92.88 92 ALA A N 1
ATOM 759 C CA . ALA A 1 92 ? 6.788 -2.722 -35.635 1.00 92.88 92 ALA A CA 1
ATOM 760 C C . ALA A 1 92 ? 6.094 -4.035 -35.224 1.00 92.88 92 ALA A C 1
ATOM 762 O O . ALA A 1 92 ? 4.908 -4.220 -35.494 1.00 92.88 92 ALA A O 1
ATOM 763 N N . ARG A 1 93 ? 6.827 -4.956 -34.588 1.00 92.62 93 ARG A N 1
ATOM 764 C CA . ARG A 1 93 ? 6.337 -6.261 -34.125 1.00 92.62 93 ARG A CA 1
ATOM 765 C C . ARG A 1 93 ? 6.132 -6.322 -32.611 1.00 92.62 93 ARG A C 1
ATOM 767 O O . ARG A 1 93 ? 5.779 -7.389 -32.112 1.00 92.62 93 ARG A O 1
ATOM 774 N N . ALA A 1 94 ? 6.343 -5.217 -31.892 1.00 91.88 94 ALA A N 1
ATOM 775 C CA . ALA A 1 94 ? 6.018 -5.122 -30.474 1.00 91.88 94 ALA A CA 1
ATOM 776 C C . ALA A 1 94 ? 4.525 -5.399 -30.250 1.00 91.88 94 ALA A C 1
ATOM 778 O O . ALA A 1 94 ? 3.672 -4.974 -31.032 1.00 91.88 94 ALA A O 1
ATOM 779 N N . THR A 1 95 ? 4.211 -6.135 -29.189 1.00 86.94 95 THR A N 1
ATOM 780 C CA . THR A 1 95 ? 2.839 -6.603 -28.917 1.00 86.94 95 THR A CA 1
ATOM 781 C C . THR A 1 95 ? 2.245 -5.963 -27.673 1.00 86.94 95 THR A C 1
ATOM 783 O O . THR A 1 95 ? 1.027 -5.991 -27.490 1.00 86.94 95 THR A O 1
ATOM 786 N N . ALA A 1 96 ? 3.081 -5.366 -26.823 1.00 90.56 96 ALA A N 1
ATOM 787 C CA . ALA A 1 96 ? 2.623 -4.770 -25.587 1.00 90.56 96 ALA A CA 1
ATOM 788 C C . ALA A 1 96 ? 1.904 -3.422 -25.829 1.00 90.56 96 ALA A C 1
ATOM 790 O O . ALA A 1 96 ? 2.461 -2.533 -26.481 1.00 90.56 96 ALA A O 1
ATOM 791 N N . PRO A 1 97 ? 0.697 -3.220 -25.270 1.00 89.44 97 PRO A N 1
ATOM 792 C CA . PRO A 1 97 ? -0.031 -1.962 -25.385 1.00 89.44 97 PRO A CA 1
ATOM 793 C C . PRO A 1 97 ? 0.667 -0.828 -24.621 1.00 89.44 97 PRO A C 1
ATOM 795 O O . PRO A 1 97 ? 1.410 -1.049 -23.653 1.00 89.44 97 PRO A O 1
ATOM 798 N N . ALA A 1 98 ? 0.391 0.413 -25.032 1.00 86.94 98 ALA A N 1
ATOM 799 C CA . ALA A 1 98 ? 0.864 1.600 -24.328 1.00 86.94 98 ALA A CA 1
ATOM 800 C C . ALA A 1 98 ? 0.266 1.677 -22.911 1.00 86.94 98 ALA A C 1
ATOM 802 O O . ALA A 1 98 ? -0.850 1.220 -22.663 1.00 86.94 98 ALA A O 1
ATOM 803 N N . VAL A 1 99 ? 1.006 2.272 -21.975 1.00 87.38 99 VAL A N 1
ATOM 804 C CA . VAL A 1 99 ? 0.512 2.489 -20.606 1.00 87.38 99 VAL A CA 1
ATOM 805 C C . VAL A 1 99 ? -0.778 3.314 -20.658 1.00 87.38 99 VAL A C 1
ATOM 807 O O . VAL A 1 99 ? -0.829 4.318 -21.366 1.00 87.38 99 VAL A O 1
ATOM 810 N N . GLY A 1 100 ? -1.811 2.875 -19.938 1.00 76.94 100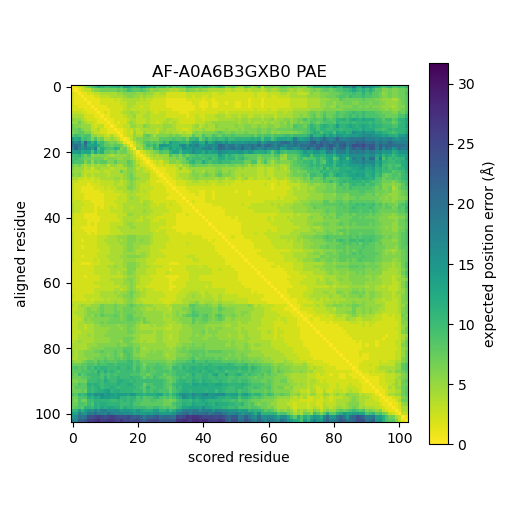 GLY A N 1
ATOM 811 C CA . GLY A 1 100 ? -3.103 3.570 -19.879 1.00 76.94 100 GLY A CA 1
ATOM 812 C C . GLY A 1 100 ? -3.967 3.443 -21.141 1.00 76.94 100 GLY A C 1
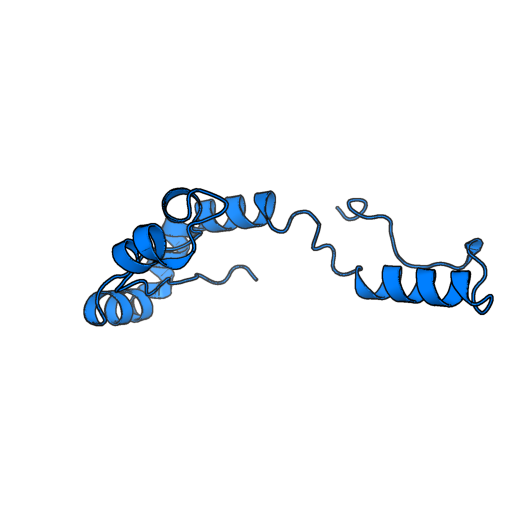ATOM 813 O O . GLY A 1 100 ? -4.928 4.189 -21.292 1.00 76.94 100 GLY A O 1
ATOM 814 N N . SER A 1 101 ? -3.630 2.526 -22.058 1.00 73.88 101 SER A N 1
ATOM 815 C CA . SER A 1 101 ? -4.441 2.227 -23.255 1.00 73.88 101 SER A CA 1
ATOM 816 C C . SER A 1 101 ? -5.367 1.011 -23.106 1.00 73.88 101 SER A C 1
ATOM 818 O O . SER A 1 101 ? -6.137 0.717 -24.020 1.00 73.88 101 SER A O 1
ATOM 820 N N . ALA A 1 102 ? -5.312 0.317 -21.964 1.00 57.12 102 ALA A N 1
ATOM 821 C CA . ALA A 1 102 ? -6.313 -0.677 -21.588 1.00 57.12 102 ALA A CA 1
ATOM 822 C C . ALA A 1 102 ? -7.594 0.024 -21.073 1.00 57.12 102 ALA A C 1
ATOM 824 O O . ALA A 1 102 ? -7.468 1.064 -20.425 1.00 57.12 102 ALA A O 1
ATOM 825 N N . PRO A 1 103 ? -8.799 -0.499 -21.380 1.00 51.22 103 PRO A N 1
ATOM 826 C CA . PRO A 1 103 ? -10.062 0.030 -20.859 1.00 51.22 103 PRO A CA 1
ATOM 827 C C . PRO A 1 103 ? -10.205 -0.130 -19.340 1.00 51.22 103 PRO A C 1
ATOM 829 O O . PRO A 1 103 ? -9.622 -1.091 -18.785 1.00 51.22 103 PRO A O 1
#

Mean predicted aligned error: 5.79 Å